Protein AF-O23298-F1 (afdb_monomer)

InterPro domains:
  IPR008637 HR-like lesion-inducer [PF05514] (1-138)

Foldseek 3Di:
DVVVVLVVLLVLLCVLLVVLVVQVVQCPPQSGPQLVLLVVLVVVVQVVCCVVPVDRDDDDRSSVVSVLLSCLSNVLSVCVSVLHLVSLVSLLVSLVVCLCSNLVLVVDDPPDPSNVVSVVVSVVSVVSNVVSVVSNVVVVVVVVVVVVVVPPPDPPDD

Radius of gyration: 20.19 Å; Cα contacts (8 Å, |Δi|>4): 132; chains: 1; bounding box: 48×48×63 Å

Nearest PDB structures (foldseek):
  6jx6-assembly1_C  TM=2.435E-01  e=1.232E+00  Homo sapiens
  3lmf-assembly1_A  TM=3.854E-01  e=8.233E+00  Nitrosospira multiformis ATCC 25196
  4tx5-assembly1_B  TM=1.595E-01  e=1.748E+00  Homo sapiens
  8e2i-assembly1_F  TM=1.810E-01  e=6.099E+00  Homo sapiens

Mean predicted aligned error: 13.47 Å

pLDDT: mean 89.48, std 10.79, range [50.53, 98.19]

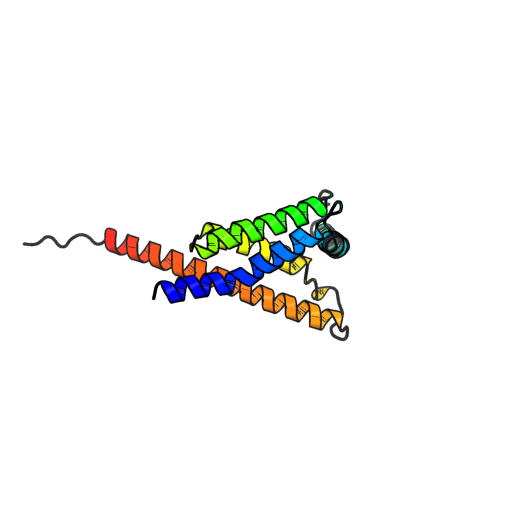Sequence (158 aa):
MELASFLGRALFVSVFLLSAWQEFNDFGEDGGRSAKSLKPKFNAFVNHVTTHTGQQLPPVDMKILVAAAIALKGIGGLLFVFGSSLGAYLLLLHQAVATPILYDFYNYDVDRKEFGQLFSKFTQSLALLGGLLFFIGMKNSRKHGRQLRKKAPKAKAN

Secondary structure (DSSP, 8-state):
-HHHHHHHHHHHHHHHHHHHHHHHHH-TTTTHHHHHHHHHHHHHHHHHHHHHH-PPPPP--HHHHHHHHHHHHHHHHHHHHTT-HHHHHHHHHHHHHHHHHHT-GGGS-TTSHHHHHHHHHHHHHHHHHHHHHHHHHHHHHHHHHHHHHHHS--PPP-

GO terms:
  GO:0005783 endoplasmic reticulum (C, HDA)
  GO:0005794 Golgi apparatus (C, HDA)

Solvent-accessible surface area (backbone atoms only — not comparable to full-atom values): 8418 Å² total; per-residue (Å²): 112,67,66,59,54,39,51,52,35,43,61,64,32,41,63,40,37,54,49,22,51,54,51,58,75,46,16,76,93,69,25,28,67,62,16,65,61,41,47,64,36,49,50,52,48,48,52,52,49,23,72,76,67,71,50,82,76,79,92,70,60,45,39,59,52,46,51,49,50,32,49,36,26,40,54,12,26,58,36,28,40,79,65,36,64,64,12,36,51,38,41,42,52,50,46,66,60,45,41,63,43,76,30,48,25,89,82,45,57,82,88,39,71,62,17,58,56,24,44,52,54,34,53,54,48,48,52,52,47,50,52,40,50,51,54,50,52,60,50,51,52,53,52,51,54,53,51,52,66,70,65,54,75,78,77,80,77,132

Structure (mmCIF, N/CA/C/O backbone):
data_AF-O23298-F1
#
_entry.id   AF-O23298-F1
#
loop_
_atom_site.group_PDB
_atom_site.id
_atom_site.type_symbol
_atom_site.label_atom_id
_atom_site.label_alt_id
_atom_site.label_comp_id
_atom_site.label_asym_id
_atom_site.label_entity_id
_atom_site.label_seq_id
_atom_site.pdbx_PDB_ins_code
_atom_site.Cartn_x
_atom_site.Cartn_y
_atom_site.Cartn_z
_atom_site.occupancy
_atom_site.B_iso_or_equiv
_atom_site.auth_seq_id
_atom_site.auth_comp_id
_atom_site.auth_asym_id
_atom_site.auth_atom_id
_atom_site.pdbx_PDB_model_num
ATOM 1 N N . MET A 1 1 ? -22.333 3.728 20.764 1.00 74.00 1 MET A N 1
ATOM 2 C CA . MET A 1 1 ? -21.148 2.869 20.513 1.00 74.00 1 MET A CA 1
ATOM 3 C C . MET A 1 1 ? -21.049 2.436 19.049 1.00 74.00 1 MET A C 1
ATOM 5 O O . MET A 1 1 ? -20.006 2.651 18.443 1.00 74.00 1 MET A O 1
ATOM 9 N N . GLU A 1 2 ? -22.103 1.869 18.449 1.00 83.69 2 GLU A N 1
ATOM 10 C CA . GLU A 1 2 ? -22.038 1.362 17.064 1.00 83.69 2 GLU A CA 1
ATOM 11 C C . GLU A 1 2 ? -21.855 2.458 16.010 1.00 83.69 2 GLU A C 1
ATOM 13 O O . GLU A 1 2 ? -20.961 2.335 15.172 1.00 83.69 2 GLU A O 1
ATOM 18 N N . LEU A 1 3 ? -22.616 3.557 16.109 1.00 91.31 3 LEU A N 1
ATOM 19 C CA . LEU A 1 3 ? -22.485 4.705 15.205 1.00 91.31 3 LEU A CA 1
ATOM 20 C C . LEU A 1 3 ? -21.066 5.288 15.229 1.00 91.31 3 LEU A C 1
ATOM 22 O O . LEU A 1 3 ? -20.461 5.462 14.179 1.00 91.31 3 LEU A O 1
ATOM 26 N N . ALA A 1 4 ? -20.501 5.510 16.420 1.00 92.81 4 ALA A N 1
ATOM 27 C CA . ALA A 1 4 ? -19.132 6.008 16.572 1.00 92.81 4 ALA A CA 1
ATOM 28 C C . ALA A 1 4 ? -18.099 5.060 15.939 1.00 92.81 4 ALA A C 1
ATOM 30 O O . ALA A 1 4 ? -17.182 5.503 15.254 1.00 92.81 4 ALA A O 1
ATOM 31 N N . SER A 1 5 ? -18.268 3.743 16.104 1.00 90.75 5 SER A N 1
ATOM 32 C CA . SER A 1 5 ? -17.390 2.759 15.467 1.00 90.75 5 SER A CA 1
ATOM 33 C C . SER A 1 5 ? -17.531 2.754 13.944 1.00 90.75 5 SER A C 1
ATOM 35 O O . SER A 1 5 ? -16.537 2.590 13.239 1.00 90.75 5 SER A O 1
ATOM 37 N N . PHE A 1 6 ? -18.753 2.871 13.420 1.00 93.81 6 PHE A N 1
ATOM 38 C CA . PHE A 1 6 ? -18.994 2.972 11.981 1.00 93.81 6 PHE A CA 1
ATOM 39 C C . PHE A 1 6 ? -18.370 4.245 11.408 1.00 93.81 6 PHE A C 1
ATOM 41 O O . PHE A 1 6 ? -17.572 4.159 10.480 1.00 93.81 6 PHE A O 1
ATOM 48 N N . LEU A 1 7 ? -18.643 5.396 12.024 1.00 96.19 7 LEU A N 1
ATOM 49 C CA . LEU A 1 7 ? -18.104 6.685 11.606 1.00 96.19 7 LEU A CA 1
ATOM 50 C C . LEU A 1 7 ? -16.573 6.704 11.663 1.00 96.19 7 LEU A C 1
ATOM 52 O O . LEU A 1 7 ? -15.940 7.134 10.708 1.00 96.19 7 LEU A O 1
ATOM 56 N N . GLY A 1 8 ? -15.966 6.160 12.722 1.00 95.94 8 GLY A N 1
ATOM 57 C CA . GLY A 1 8 ? -14.510 6.047 12.825 1.00 95.94 8 GLY A CA 1
ATOM 58 C C . GLY A 1 8 ? -13.896 5.221 11.691 1.00 95.94 8 GLY A C 1
ATOM 59 O O . GLY A 1 8 ? -12.883 5.617 11.122 1.00 95.94 8 GLY A O 1
ATOM 60 N N . ARG A 1 9 ? -14.534 4.108 11.300 1.00 95.69 9 ARG A N 1
ATOM 61 C CA . ARG A 1 9 ? -14.096 3.303 10.146 1.00 95.69 9 ARG A CA 1
ATOM 62 C C . ARG A 1 9 ? -14.288 4.038 8.822 1.00 95.69 9 ARG A C 1
ATOM 64 O O . ARG A 1 9 ? -13.393 3.990 7.986 1.00 95.69 9 ARG A O 1
ATOM 71 N N . ALA A 1 10 ? -15.426 4.707 8.642 1.00 97.06 10 ALA A N 1
ATOM 72 C CA . ALA A 1 10 ? -15.733 5.474 7.439 1.00 97.06 10 ALA A CA 1
ATOM 73 C C . ALA A 1 10 ? -14.741 6.632 7.240 1.00 97.06 10 ALA A C 1
ATOM 75 O O . ALA A 1 10 ? -14.174 6.777 6.161 1.00 97.06 10 ALA A O 1
ATOM 76 N N . LEU A 1 11 ? -14.462 7.396 8.300 1.00 97.25 11 LEU A N 1
ATOM 77 C CA . LEU A 1 11 ? -13.475 8.474 8.280 1.00 97.25 11 LEU A CA 1
ATOM 78 C C . LEU A 1 11 ? -12.063 7.936 8.046 1.00 97.25 11 LEU A C 1
ATOM 80 O O . LEU A 1 11 ? -11.365 8.448 7.179 1.00 97.25 11 LEU A O 1
ATOM 84 N N . PHE A 1 12 ? -11.653 6.871 8.739 1.00 97.19 12 PHE A N 1
ATOM 85 C CA . PHE A 1 12 ? -10.335 6.269 8.528 1.00 97.19 12 PHE A CA 1
ATOM 86 C C . PHE A 1 12 ? -10.124 5.836 7.074 1.00 97.19 12 PHE A C 1
ATOM 88 O O . PHE A 1 12 ? -9.093 6.122 6.467 1.00 97.19 12 PHE A O 1
ATOM 95 N N . VAL A 1 13 ? -11.117 5.164 6.493 1.00 97.25 13 VAL A N 1
ATOM 96 C CA . VAL A 1 13 ? -10.972 4.589 5.159 1.00 97.25 13 VAL A CA 1
ATOM 97 C C . VAL A 1 13 ? -11.217 5.576 4.025 1.00 97.25 13 VAL A C 1
ATOM 99 O O . VAL A 1 13 ? -10.835 5.305 2.887 1.00 97.25 13 VAL A O 1
ATOM 102 N N . SER A 1 14 ? -11.804 6.735 4.329 1.00 97.12 14 SER A N 1
ATOM 103 C CA . SER A 1 14 ? -12.014 7.809 3.357 1.00 97.12 14 SER A CA 1
ATOM 104 C C . SER A 1 14 ? -10.717 8.196 2.643 1.00 97.12 14 SER A C 1
ATOM 106 O O . SER A 1 14 ? -10.743 8.416 1.440 1.00 97.12 14 SER A O 1
ATOM 108 N N . VAL A 1 15 ? -9.570 8.162 3.333 1.00 96.19 15 VAL A N 1
ATOM 109 C CA . VAL A 1 15 ? -8.251 8.435 2.740 1.00 96.19 15 VAL A CA 1
ATOM 110 C C . VAL A 1 15 ? -7.952 7.476 1.583 1.00 96.19 15 VAL A C 1
ATOM 112 O O . VAL A 1 15 ? -7.487 7.902 0.528 1.00 96.19 15 VAL A O 1
ATOM 115 N N . PHE A 1 16 ? -8.267 6.188 1.741 1.00 97.44 16 PHE A N 1
ATOM 116 C CA . PHE A 1 16 ? -8.053 5.186 0.696 1.00 97.44 16 PHE A CA 1
ATOM 117 C C . PHE A 1 16 ? -9.071 5.317 -0.436 1.00 97.44 16 PHE A C 1
ATOM 119 O O . PHE A 1 16 ? -8.689 5.247 -1.600 1.00 97.44 16 PHE A O 1
ATOM 126 N N . LEU A 1 17 ? -10.350 5.529 -0.107 1.00 97.25 17 LEU A N 1
ATOM 127 C CA . LEU A 1 17 ? -11.420 5.639 -1.102 1.00 97.25 17 LEU A CA 1
ATOM 128 C C . LEU A 1 17 ? -11.291 6.905 -1.953 1.00 97.25 17 LEU A C 1
ATOM 130 O O . LEU A 1 17 ? -11.409 6.830 -3.170 1.00 97.25 17 LEU A O 1
ATOM 134 N N . LEU A 1 18 ? -10.999 8.050 -1.334 1.00 97.44 18 LEU A N 1
ATOM 135 C CA . LEU A 1 18 ? -10.770 9.307 -2.046 1.00 97.44 18 LEU A CA 1
ATOM 136 C C . LEU A 1 18 ? -9.502 9.233 -2.900 1.00 97.44 18 LEU A C 1
ATOM 138 O O . LEU A 1 18 ? -9.513 9.689 -4.040 1.00 97.44 18 LEU A O 1
ATOM 142 N N . SER A 1 19 ? -8.437 8.603 -2.391 1.00 95.44 19 SER A N 1
ATOM 143 C CA . SER A 1 19 ? -7.230 8.349 -3.183 1.00 95.44 19 SER A CA 1
ATOM 144 C C . SER A 1 19 ? -7.526 7.459 -4.392 1.00 95.44 19 SER A C 1
ATOM 146 O O . SER A 1 19 ? -7.113 7.799 -5.496 1.00 95.44 19 SER A O 1
ATOM 148 N N . ALA A 1 20 ? -8.271 6.364 -4.213 1.00 96.56 20 ALA A N 1
ATOM 149 C CA . ALA A 1 20 ? -8.660 5.480 -5.309 1.00 96.56 20 ALA A CA 1
ATOM 150 C C . ALA A 1 20 ? -9.539 6.199 -6.338 1.00 96.56 20 ALA A C 1
ATOM 152 O O . ALA A 1 20 ? -9.330 6.042 -7.534 1.00 96.56 20 ALA A O 1
ATOM 153 N N . TRP A 1 21 ? -10.488 7.018 -5.879 1.00 96.25 21 TRP A N 1
ATOM 154 C CA . TRP A 1 21 ? -11.347 7.824 -6.744 1.00 96.25 21 TRP A CA 1
ATOM 155 C C . TRP A 1 21 ? -10.542 8.822 -7.580 1.00 96.25 21 TRP A C 1
ATOM 157 O O . TRP A 1 21 ? -10.738 8.926 -8.788 1.00 96.25 21 TRP A O 1
ATOM 167 N N . GLN A 1 22 ? -9.599 9.530 -6.957 1.00 95.69 22 GLN A N 1
ATOM 168 C CA . GLN A 1 22 ? -8.726 10.466 -7.658 1.00 95.69 22 GLN A CA 1
ATOM 169 C C . GLN A 1 22 ? -7.847 9.755 -8.696 1.00 95.69 22 GLN A C 1
ATOM 171 O O . GLN A 1 22 ? -7.741 10.223 -9.826 1.00 95.69 22 GLN A O 1
ATOM 176 N N . GLU A 1 23 ? -7.237 8.627 -8.329 1.00 94.94 23 GLU A N 1
ATOM 177 C CA . GLU A 1 23 ? -6.404 7.830 -9.237 1.00 94.94 23 GLU A CA 1
ATOM 178 C C . GLU A 1 23 ? -7.218 7.224 -10.385 1.00 94.94 23 GLU A C 1
ATOM 180 O O . GLU A 1 23 ? -6.736 7.183 -11.512 1.00 94.94 23 GLU A O 1
ATOM 185 N N . PHE A 1 24 ? -8.456 6.798 -10.122 1.00 94.56 24 PHE A N 1
ATOM 186 C CA . PHE A 1 24 ? -9.372 6.285 -11.138 1.00 94.56 24 PHE A CA 1
ATOM 187 C C . PHE A 1 24 ? -9.732 7.352 -12.174 1.00 94.56 24 PHE A C 1
ATOM 189 O O . PHE A 1 24 ? -9.661 7.091 -13.372 1.00 94.56 24 PHE A O 1
ATOM 196 N N . ASN A 1 25 ? -10.048 8.569 -11.728 1.00 94.88 25 ASN A N 1
ATOM 197 C CA . ASN A 1 25 ? -10.383 9.671 -12.632 1.00 94.88 25 ASN A CA 1
ATOM 198 C C . ASN A 1 25 ? -9.198 10.108 -13.504 1.00 94.88 25 ASN A C 1
ATOM 200 O O . ASN A 1 25 ? -9.394 10.557 -14.629 1.00 94.88 25 ASN A O 1
ATOM 204 N N . ASP A 1 26 ? -7.973 9.978 -12.995 1.00 93.81 26 ASP A N 1
ATOM 205 C CA . ASP A 1 26 ? -6.747 10.317 -13.723 1.00 93.81 26 ASP A CA 1
ATOM 206 C C . ASP A 1 26 ? -6.216 9.151 -14.582 1.00 93.81 26 ASP A C 1
ATOM 208 O O . ASP A 1 26 ? -5.282 9.337 -15.357 1.00 93.81 26 ASP A O 1
ATOM 212 N N . PHE A 1 27 ? -6.795 7.950 -14.469 1.00 90.88 27 PHE A N 1
ATOM 213 C CA . PHE A 1 27 ? -6.230 6.720 -15.029 1.00 90.88 27 PHE A CA 1
ATOM 214 C C . PHE A 1 27 ? -6.078 6.751 -16.559 1.00 90.88 27 PHE A C 1
ATOM 216 O O . PHE A 1 27 ? -5.039 6.346 -17.078 1.00 90.88 27 PHE A O 1
ATOM 223 N N . GLY A 1 28 ? -7.076 7.251 -17.293 1.00 87.19 28 GLY A N 1
ATOM 224 C CA . GLY A 1 28 ? -7.025 7.368 -18.757 1.00 87.19 28 GLY A CA 1
ATOM 225 C C . GLY A 1 28 ? -6.593 6.081 -19.486 1.00 87.19 28 GLY A C 1
ATOM 226 O O . GLY A 1 28 ? -6.817 4.966 -19.010 1.00 87.19 28 GLY A O 1
ATOM 227 N N . GLU A 1 29 ? -5.958 6.225 -20.653 1.00 86.19 29 GLU A N 1
ATOM 228 C CA . GLU A 1 29 ? -5.490 5.080 -21.454 1.00 86.19 29 GLU A CA 1
ATOM 229 C C . GLU A 1 29 ? -4.145 4.506 -20.974 1.00 86.19 29 GLU A C 1
ATOM 231 O O . GLU A 1 29 ? -3.938 3.295 -21.068 1.00 86.19 29 GLU A O 1
ATOM 236 N N . ASP A 1 30 ? -3.278 5.330 -20.376 1.00 87.56 30 ASP A N 1
ATOM 237 C CA . ASP A 1 30 ? -1.899 4.962 -20.001 1.00 87.56 30 ASP A CA 1
ATOM 238 C C . ASP A 1 30 ? -1.699 4.688 -18.493 1.00 87.56 30 ASP A C 1
ATOM 240 O O . ASP A 1 30 ? -0.569 4.560 -18.021 1.00 87.56 30 ASP A O 1
ATOM 244 N N . GLY A 1 31 ? -2.770 4.650 -17.695 1.00 87.25 31 GLY A N 1
ATOM 245 C CA . GLY A 1 31 ? -2.693 4.557 -16.227 1.00 87.25 31 GLY A CA 1
ATOM 246 C C . GLY A 1 31 ? -2.390 5.889 -15.517 1.00 87.25 31 GLY A C 1
ATOM 247 O O . GLY A 1 31 ? -2.099 5.913 -14.316 1.00 87.25 31 GLY A O 1
ATOM 248 N N . GLY A 1 32 ? -2.453 7.002 -16.249 1.00 91.25 32 GLY A N 1
ATOM 249 C CA . GLY A 1 32 ? -2.468 8.348 -15.690 1.00 91.25 32 GLY A CA 1
ATOM 250 C C . GLY A 1 32 ? -1.130 8.851 -15.161 1.00 91.25 32 GLY A C 1
ATOM 251 O O . GLY A 1 32 ? -0.048 8.316 -15.428 1.00 91.25 32 GLY A O 1
ATOM 252 N N . ARG A 1 33 ? -1.195 9.912 -14.359 1.00 91.31 33 ARG A N 1
ATOM 253 C CA . ARG A 1 33 ? -0.053 10.475 -13.627 1.00 91.31 33 ARG A CA 1
ATOM 254 C C . ARG A 1 33 ? 0.522 9.473 -12.633 1.00 91.31 33 ARG A C 1
ATOM 256 O O . ARG A 1 33 ? 1.731 9.474 -12.393 1.00 91.31 33 ARG A O 1
ATOM 263 N N . SER A 1 34 ? -0.316 8.602 -12.080 1.00 91.00 34 SER A N 1
ATOM 264 C CA . SER A 1 34 ? 0.118 7.550 -11.162 1.00 91.00 34 SER A CA 1
ATOM 265 C C . SER A 1 34 ? 1.055 6.563 -11.850 1.00 91.00 34 SER A C 1
ATOM 267 O O . SER A 1 34 ? 2.142 6.330 -11.333 1.00 91.00 34 SER A O 1
ATOM 269 N N . ALA A 1 35 ? 0.730 6.072 -13.051 1.00 92.69 35 ALA A N 1
ATOM 270 C CA . ALA A 1 35 ? 1.623 5.169 -13.783 1.00 92.69 35 ALA A CA 1
ATOM 271 C C . ALA A 1 35 ? 2.944 5.857 -14.165 1.00 92.69 35 ALA A C 1
ATOM 273 O O . ALA A 1 35 ? 4.023 5.286 -13.984 1.00 92.69 35 ALA A O 1
ATOM 274 N N . LYS A 1 36 ? 2.876 7.116 -14.621 1.00 91.06 36 LYS A N 1
ATOM 275 C CA . LYS A 1 36 ? 4.061 7.908 -14.993 1.00 91.06 36 LYS A CA 1
ATOM 276 C C . LYS A 1 36 ? 4.989 8.177 -13.805 1.00 91.06 36 LYS A C 1
ATOM 278 O O . LYS A 1 36 ? 6.203 8.093 -13.959 1.00 91.06 36 LYS A O 1
ATOM 283 N N . SER A 1 37 ? 4.434 8.474 -12.629 1.00 88.56 37 SER A N 1
ATOM 284 C CA . SER A 1 37 ? 5.222 8.731 -11.414 1.00 88.56 37 SER A CA 1
ATOM 285 C C . SER A 1 37 ? 5.711 7.451 -10.728 1.00 88.56 37 SER A C 1
ATOM 287 O O . SER A 1 37 ? 6.794 7.451 -10.141 1.00 88.56 37 SER A O 1
ATOM 289 N N . LEU A 1 38 ? 4.963 6.349 -10.846 1.00 91.88 38 LEU A N 1
ATOM 290 C CA . LEU A 1 38 ? 5.331 5.044 -10.303 1.00 91.88 38 LEU A CA 1
ATOM 291 C C . LEU A 1 38 ? 6.479 4.399 -11.083 1.00 91.88 38 LEU A C 1
ATOM 293 O O . LEU A 1 38 ? 7.364 3.820 -10.463 1.00 91.88 38 LEU A O 1
ATOM 297 N N . LYS A 1 39 ? 6.503 4.520 -12.416 1.00 90.69 39 LYS A N 1
ATOM 298 C CA . LYS A 1 39 ? 7.499 3.865 -13.282 1.00 90.69 39 LYS A CA 1
ATOM 299 C C . LYS A 1 39 ? 8.959 4.038 -12.826 1.00 90.69 39 LYS A C 1
ATOM 301 O O . LYS A 1 39 ? 9.626 3.020 -12.639 1.00 90.69 39 LYS A O 1
ATOM 306 N N . PRO A 1 40 ? 9.490 5.262 -12.620 1.00 91.12 40 PRO A N 1
ATOM 307 C CA . PRO A 1 40 ? 10.878 5.424 -12.182 1.00 91.12 40 PRO A CA 1
ATOM 308 C C . PRO A 1 40 ? 11.128 4.841 -10.784 1.00 91.12 40 PRO A C 1
ATOM 310 O O . PRO A 1 40 ? 12.165 4.223 -10.565 1.00 91.12 40 PRO A O 1
ATOM 313 N N . LYS A 1 41 ? 10.166 4.972 -9.863 1.00 91.31 41 LYS A N 1
ATOM 314 C CA . LYS A 1 41 ? 10.273 4.451 -8.491 1.00 91.31 41 LYS A CA 1
ATOM 315 C C . LYS A 1 41 ? 10.252 2.925 -8.446 1.00 91.31 41 LYS A C 1
ATOM 317 O O . LYS A 1 41 ? 11.044 2.307 -7.742 1.00 91.31 41 LYS A O 1
ATOM 322 N N . PHE A 1 42 ? 9.385 2.313 -9.248 1.00 90.19 42 PHE A N 1
ATOM 323 C CA . PHE A 1 42 ? 9.325 0.866 -9.399 1.00 90.19 42 PHE A CA 1
ATOM 324 C C . PHE A 1 42 ? 10.619 0.324 -10.008 1.00 90.19 42 PHE A C 1
ATOM 326 O O . PHE A 1 42 ? 11.169 -0.637 -9.487 1.00 90.19 42 PHE A O 1
ATOM 333 N N . ASN A 1 43 ? 11.156 0.968 -11.048 1.00 88.94 43 ASN A N 1
ATOM 334 C CA . ASN A 1 43 ? 12.439 0.570 -11.630 1.00 88.94 43 ASN A CA 1
ATOM 335 C C . ASN A 1 43 ? 13.592 0.695 -10.626 1.00 88.94 43 ASN A C 1
ATOM 337 O O . ASN A 1 43 ? 14.425 -0.202 -10.547 1.00 88.94 43 ASN A O 1
ATOM 341 N N . ALA A 1 44 ? 13.628 1.767 -9.829 1.00 87.56 44 ALA A N 1
ATOM 342 C CA . ALA A 1 44 ? 14.615 1.920 -8.763 1.00 87.56 44 ALA A CA 1
ATOM 343 C C . ALA A 1 44 ? 14.499 0.794 -7.722 1.00 87.56 44 ALA A C 1
ATOM 345 O O . ALA A 1 44 ? 15.504 0.190 -7.350 1.00 87.56 44 ALA A O 1
ATOM 346 N N . PHE A 1 45 ? 13.273 0.454 -7.312 1.00 87.94 45 PHE A N 1
ATOM 347 C CA . PHE A 1 45 ? 13.012 -0.665 -6.409 1.00 87.94 45 PHE A CA 1
ATOM 348 C C . PHE A 1 45 ? 13.446 -2.011 -7.005 1.00 87.94 45 PHE A C 1
ATOM 350 O O . PHE A 1 45 ? 14.164 -2.761 -6.348 1.00 87.94 45 PHE A O 1
ATOM 357 N N . VAL A 1 46 ? 13.066 -2.309 -8.252 1.00 88.31 46 VAL A N 1
ATOM 358 C CA . VAL A 1 46 ? 13.470 -3.539 -8.950 1.00 88.31 46 VAL A CA 1
ATOM 359 C C . VAL A 1 46 ? 14.988 -3.627 -9.040 1.00 88.31 46 VAL A C 1
ATOM 361 O O . VAL A 1 46 ? 15.543 -4.658 -8.684 1.00 88.31 46 VAL A O 1
ATOM 364 N N . ASN A 1 47 ? 15.670 -2.547 -9.423 1.00 87.06 47 ASN A N 1
ATOM 365 C CA . ASN A 1 47 ? 17.130 -2.517 -9.488 1.00 87.06 47 ASN A CA 1
ATOM 366 C C . ASN A 1 47 ? 17.765 -2.781 -8.119 1.00 87.06 47 ASN A C 1
ATOM 368 O O . ASN A 1 47 ? 18.727 -3.542 -8.033 1.00 87.06 47 ASN A O 1
ATOM 372 N N . HIS A 1 48 ? 17.218 -2.207 -7.045 1.00 85.88 48 HIS A N 1
ATOM 373 C CA . HIS A 1 48 ? 17.682 -2.473 -5.686 1.00 85.88 48 HIS A CA 1
ATOM 374 C C . HIS A 1 48 ? 17.510 -3.957 -5.318 1.00 85.88 48 HIS A C 1
ATOM 376 O O . HIS A 1 48 ? 18.460 -4.603 -4.876 1.00 85.88 48 HIS A O 1
ATOM 382 N N . VAL A 1 49 ? 16.336 -4.538 -5.591 1.00 86.12 49 VAL A N 1
ATOM 383 C CA . VAL A 1 49 ? 16.069 -5.965 -5.354 1.00 86.12 49 VAL A CA 1
ATOM 384 C C . VAL A 1 49 ? 16.992 -6.849 -6.190 1.00 86.12 49 VAL A C 1
ATOM 386 O O . VAL A 1 49 ? 17.602 -7.766 -5.647 1.00 86.12 49 VAL A O 1
ATOM 389 N N . THR A 1 50 ? 17.150 -6.578 -7.483 1.00 87.38 50 THR A N 1
ATOM 390 C CA . THR A 1 50 ? 18.014 -7.352 -8.383 1.00 87.38 50 THR A CA 1
ATOM 391 C C . THR A 1 50 ? 19.481 -7.254 -7.983 1.00 87.38 50 THR A C 1
ATOM 393 O O . THR A 1 50 ? 20.179 -8.261 -8.024 1.00 87.38 50 THR A O 1
ATOM 396 N N . THR A 1 51 ? 19.947 -6.094 -7.519 1.00 87.62 51 THR A N 1
ATOM 397 C CA . THR A 1 51 ? 21.333 -5.926 -7.051 1.00 87.62 51 THR A CA 1
ATOM 398 C C . THR A 1 51 ? 21.602 -6.728 -5.775 1.00 87.62 51 THR A C 1
ATOM 400 O O . THR A 1 51 ? 22.666 -7.324 -5.640 1.00 87.62 51 THR A O 1
ATOM 403 N N . HIS A 1 52 ? 20.635 -6.794 -4.853 1.00 85.69 52 HIS A N 1
ATOM 404 C CA . HIS A 1 52 ? 20.789 -7.526 -3.590 1.00 85.69 52 HIS A CA 1
ATOM 405 C C . HIS A 1 52 ? 20.489 -9.028 -3.682 1.00 85.69 52 HIS A C 1
ATOM 407 O O . HIS A 1 52 ? 21.056 -9.807 -2.920 1.00 85.69 52 HIS A O 1
ATOM 413 N N . THR A 1 53 ? 19.597 -9.447 -4.580 1.00 86.94 53 THR A N 1
ATOM 414 C CA . THR A 1 53 ? 19.157 -10.852 -4.697 1.00 86.94 53 THR A CA 1
ATOM 415 C C . THR A 1 53 ? 19.737 -11.578 -5.910 1.00 86.94 53 THR A C 1
ATOM 417 O O . THR A 1 53 ? 19.643 -12.800 -5.987 1.00 86.94 53 THR A O 1
ATOM 420 N N . GLY A 1 54 ? 20.287 -10.849 -6.885 1.00 82.81 54 GLY A N 1
ATOM 421 C CA . GLY A 1 54 ? 20.696 -11.380 -8.188 1.00 82.81 54 GLY A CA 1
ATOM 422 C C . GLY A 1 54 ? 19.532 -11.762 -9.113 1.00 82.81 54 GLY A C 1
ATOM 423 O O . GLY A 1 54 ? 19.768 -12.128 -10.263 1.00 82.81 54 GLY A O 1
ATOM 424 N N . GLN A 1 55 ? 18.277 -11.684 -8.652 1.00 82.25 55 GLN A N 1
A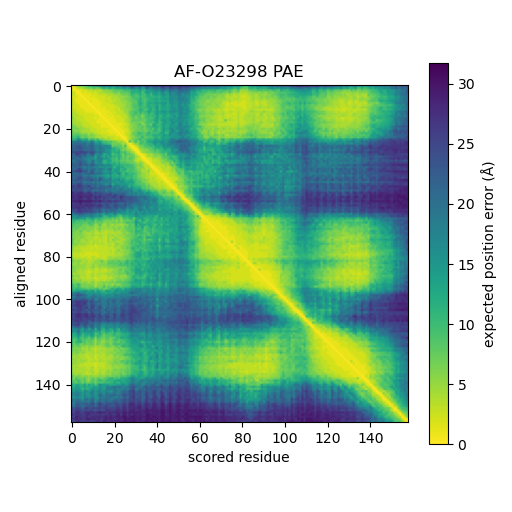TOM 425 C CA . GLN A 1 55 ? 17.106 -12.068 -9.439 1.00 82.25 55 GLN A CA 1
ATOM 426 C C . GLN A 1 55 ? 16.537 -10.871 -10.202 1.00 82.25 55 GLN A C 1
ATOM 428 O O . GLN A 1 55 ? 16.179 -9.845 -9.619 1.00 82.25 55 GLN A O 1
ATOM 433 N N . GLN A 1 56 ? 16.423 -11.010 -11.522 1.00 80.38 56 GLN A N 1
ATOM 434 C CA . GLN A 1 56 ? 15.706 -10.047 -12.353 1.00 80.38 56 GLN A CA 1
ATOM 435 C C . GLN A 1 56 ? 14.202 -10.268 -12.185 1.00 80.38 56 GLN A C 1
ATOM 437 O O . GLN A 1 56 ? 13.697 -11.363 -12.434 1.00 80.38 56 GLN A O 1
ATOM 442 N N . LEU A 1 57 ? 13.486 -9.233 -11.747 1.00 77.75 57 LEU A N 1
ATOM 443 C CA . LEU A 1 57 ? 12.030 -9.287 -11.680 1.00 77.75 57 LEU A CA 1
ATOM 444 C C . LEU A 1 57 ? 11.438 -9.158 -13.092 1.00 77.75 57 LEU A C 1
ATOM 446 O O . LEU A 1 57 ? 11.966 -8.396 -13.907 1.00 77.75 57 LEU A O 1
ATOM 450 N N . PRO A 1 58 ? 10.345 -9.880 -13.395 1.00 80.69 58 PRO A N 1
ATOM 451 C CA . PRO A 1 58 ? 9.696 -9.781 -14.693 1.00 80.69 58 PRO A CA 1
ATOM 452 C C . PRO A 1 58 ? 9.195 -8.349 -14.940 1.00 80.69 58 PRO A C 1
ATOM 454 O O . PRO A 1 58 ? 8.787 -7.669 -13.992 1.00 80.69 58 PRO A O 1
ATOM 457 N N . PRO A 1 59 ? 9.190 -7.881 -16.201 1.00 82.50 59 PRO A N 1
ATOM 458 C CA . PRO A 1 59 ? 8.636 -6.579 -16.534 1.00 82.50 59 PRO A CA 1
ATOM 459 C C . PRO A 1 59 ? 7.146 -6.560 -16.188 1.00 82.50 59 PRO A C 1
ATOM 461 O O . PRO A 1 59 ? 6.386 -7.434 -16.605 1.00 82.50 59 PRO A O 1
ATOM 464 N N . VAL A 1 60 ? 6.729 -5.554 -15.423 1.00 85.38 60 VAL A N 1
ATOM 465 C CA . VAL A 1 60 ? 5.328 -5.362 -15.042 1.00 85.38 60 VAL A CA 1
ATOM 466 C C . VAL A 1 60 ? 4.803 -4.094 -15.695 1.00 85.38 60 VAL A C 1
ATOM 468 O O . VAL A 1 60 ? 5.466 -3.057 -15.680 1.00 85.38 60 VAL A O 1
ATOM 471 N N . ASP A 1 61 ? 3.596 -4.164 -16.251 1.00 90.12 61 ASP A N 1
ATOM 472 C CA . ASP A 1 61 ? 2.913 -2.987 -16.772 1.00 90.12 61 ASP A CA 1
ATOM 473 C C . ASP A 1 61 ? 2.427 -2.098 -15.615 1.00 90.12 61 ASP A C 1
ATOM 475 O O . ASP A 1 61 ? 1.638 -2.513 -14.757 1.00 90.12 61 ASP A O 1
ATOM 479 N N . MET A 1 62 ? 2.888 -0.846 -15.608 1.00 91.31 62 MET A N 1
ATOM 480 C CA . MET A 1 62 ? 2.501 0.149 -14.610 1.00 91.31 62 MET A CA 1
ATOM 481 C C . MET A 1 62 ? 0.996 0.413 -14.628 1.00 91.31 62 MET A C 1
ATOM 483 O O . MET A 1 62 ? 0.416 0.658 -13.572 1.00 91.31 62 MET A O 1
ATOM 487 N N . LYS A 1 63 ? 0.344 0.313 -15.792 1.00 93.19 63 LYS A N 1
ATOM 488 C CA . LYS A 1 63 ? -1.108 0.461 -15.913 1.00 93.19 63 LYS A CA 1
ATOM 489 C C . LYS A 1 63 ? -1.834 -0.604 -15.095 1.00 93.19 63 LYS A C 1
ATOM 491 O O . LYS A 1 63 ? -2.744 -0.282 -14.334 1.00 93.19 63 LYS A O 1
ATOM 496 N N . ILE A 1 64 ? -1.395 -1.859 -15.197 1.00 93.31 64 ILE A N 1
ATOM 497 C CA . ILE A 1 64 ? -1.971 -2.978 -14.439 1.00 93.31 64 ILE A CA 1
ATOM 498 C C . ILE A 1 64 ? -1.707 -2.801 -12.942 1.00 93.31 64 ILE A C 1
ATOM 500 O O . ILE A 1 64 ? -2.620 -2.999 -12.143 1.00 93.31 64 ILE A O 1
ATOM 504 N N . LEU A 1 65 ? -0.500 -2.377 -12.547 1.00 93.31 65 LEU A N 1
ATOM 505 C CA . LEU A 1 65 ? -0.184 -2.116 -11.136 1.00 93.31 65 LEU A CA 1
ATOM 506 C C . LEU A 1 65 ? -1.058 -1.018 -10.537 1.00 93.31 65 LEU A C 1
ATOM 508 O O . LEU A 1 65 ? -1.586 -1.184 -9.439 1.00 93.31 65 LEU A O 1
ATOM 512 N N . VAL A 1 66 ? -1.235 0.091 -11.255 1.00 94.94 66 VAL A N 1
ATOM 513 C CA . VAL A 1 66 ? -2.088 1.191 -10.800 1.00 94.94 66 VAL A CA 1
ATOM 514 C C . VAL A 1 66 ? -3.549 0.743 -10.748 1.00 94.94 66 VAL A C 1
ATOM 516 O O . VAL A 1 66 ? -4.217 1.004 -9.752 1.00 94.94 66 VAL A O 1
ATOM 519 N N . ALA A 1 67 ? -4.039 0.001 -11.746 1.00 95.94 67 ALA A N 1
ATOM 520 C CA . ALA A 1 67 ? -5.397 -0.545 -11.725 1.00 95.94 67 ALA A CA 1
ATOM 521 C C . ALA A 1 67 ? -5.614 -1.484 -10.530 1.00 95.94 67 ALA A C 1
ATOM 523 O O . ALA A 1 67 ? -6.618 -1.374 -9.824 1.00 95.94 67 ALA A O 1
ATOM 524 N N . ALA A 1 68 ? -4.653 -2.372 -10.266 1.00 95.69 68 ALA A N 1
ATOM 525 C CA . ALA A 1 68 ? -4.682 -3.269 -9.121 1.00 95.69 68 ALA A CA 1
ATOM 526 C C . ALA A 1 68 ? -4.670 -2.490 -7.799 1.00 95.69 68 ALA A C 1
ATOM 528 O O . ALA A 1 68 ? -5.458 -2.801 -6.909 1.00 95.69 68 ALA A O 1
ATOM 529 N N . ALA A 1 69 ? -3.845 -1.446 -7.680 1.00 96.56 69 ALA A N 1
ATOM 530 C CA . ALA A 1 69 ? -3.805 -0.575 -6.507 1.00 96.56 69 ALA A CA 1
ATOM 531 C C . ALA A 1 69 ? -5.144 0.146 -6.274 1.00 96.56 69 ALA A C 1
ATOM 533 O O . ALA A 1 69 ? -5.657 0.139 -5.153 1.00 96.56 69 ALA A O 1
ATOM 534 N N . ILE A 1 70 ? -5.749 0.712 -7.324 1.00 97.00 70 ILE A N 1
ATOM 535 C CA . ILE A 1 70 ? -7.071 1.356 -7.264 1.00 97.00 70 ILE A CA 1
ATOM 536 C C . ILE A 1 70 ? -8.127 0.349 -6.802 1.00 97.00 70 ILE A C 1
ATOM 538 O O . ILE A 1 70 ? -8.874 0.621 -5.860 1.00 97.00 70 ILE A O 1
ATOM 542 N N . ALA A 1 71 ? -8.168 -0.834 -7.422 1.00 97.19 71 ALA A N 1
ATOM 543 C CA . ALA A 1 71 ? -9.114 -1.886 -7.067 1.00 97.19 71 ALA A CA 1
ATOM 544 C C . ALA A 1 71 ? -8.928 -2.346 -5.614 1.00 97.19 71 ALA A C 1
ATOM 546 O O . ALA A 1 71 ? -9.906 -2.494 -4.879 1.00 97.19 71 ALA A O 1
ATOM 547 N N . LEU A 1 72 ? -7.682 -2.517 -5.168 1.00 97.38 72 LEU A N 1
ATOM 548 C CA . LEU A 1 72 ? -7.354 -2.974 -3.821 1.00 97.38 72 LEU A CA 1
ATOM 549 C C . LEU A 1 72 ? -7.753 -1.941 -2.758 1.00 97.38 72 LEU A C 1
ATOM 551 O O . LEU A 1 72 ? -8.352 -2.310 -1.745 1.00 97.38 72 LEU A O 1
ATOM 555 N N . LYS A 1 73 ? -7.512 -0.648 -3.013 1.00 97.38 73 LYS A N 1
ATOM 556 C CA . LYS A 1 73 ? -7.995 0.455 -2.167 1.00 97.38 73 LYS A CA 1
ATOM 557 C C . LYS A 1 73 ? -9.520 0.542 -2.152 1.00 97.38 73 LYS A C 1
ATOM 559 O O . LYS A 1 73 ? -10.100 0.693 -1.081 1.00 97.38 73 LYS A O 1
ATOM 564 N N . GLY A 1 74 ? -10.172 0.432 -3.311 1.00 97.75 74 GLY A N 1
ATOM 565 C CA . GLY A 1 74 ? -11.627 0.526 -3.443 1.00 97.75 74 GLY A CA 1
ATOM 566 C C . GLY A 1 74 ? -12.353 -0.620 -2.739 1.00 97.75 74 GLY A C 1
ATOM 567 O O . GLY A 1 74 ? -13.150 -0.396 -1.828 1.00 97.75 74 GLY A O 1
ATOM 568 N N . ILE A 1 75 ? -12.028 -1.862 -3.108 1.00 97.94 75 ILE A N 1
ATOM 569 C CA . ILE A 1 75 ? -12.629 -3.077 -2.538 1.00 97.94 75 ILE A CA 1
ATOM 570 C C . ILE A 1 75 ? -12.244 -3.218 -1.064 1.00 97.94 75 ILE A C 1
ATOM 572 O O . ILE A 1 75 ? -13.110 -3.428 -0.210 1.00 97.94 75 ILE A O 1
ATOM 576 N N . GLY A 1 76 ? -10.954 -3.072 -0.747 1.00 98.19 76 GLY A N 1
ATOM 577 C CA . GLY A 1 76 ? -10.463 -3.115 0.627 1.00 98.19 76 GLY A CA 1
ATOM 578 C C . GLY A 1 76 ? -11.132 -2.053 1.491 1.00 98.19 76 GLY A C 1
ATOM 579 O O . GLY A 1 76 ? -11.577 -2.346 2.604 1.00 98.19 76 GLY A O 1
ATOM 580 N N . GLY A 1 77 ? -11.290 -0.851 0.936 1.00 98.00 77 GLY A N 1
ATOM 581 C CA . GLY A 1 77 ? -11.911 0.278 1.598 1.00 98.00 77 GLY A CA 1
ATOM 582 C C 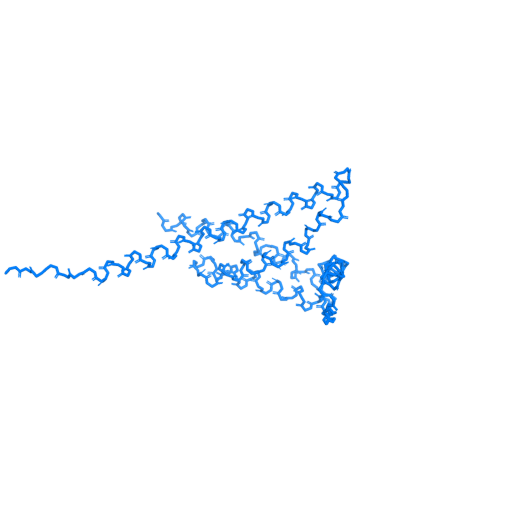. GLY A 1 77 ? -13.384 0.050 1.912 1.00 98.00 77 GLY A C 1
ATOM 583 O O . GLY A 1 77 ? -13.798 0.144 3.069 1.00 98.00 77 GLY A O 1
ATOM 584 N N . LEU A 1 78 ? -14.163 -0.342 0.903 1.00 97.12 78 LEU A N 1
ATOM 585 C CA . LEU A 1 78 ? -15.586 -0.638 1.045 1.00 97.12 78 LEU A CA 1
ATOM 586 C C . LEU A 1 78 ? -15.831 -1.739 2.086 1.00 97.12 78 LEU A C 1
ATOM 588 O O . LEU A 1 78 ? -16.646 -1.582 2.995 1.00 97.12 78 LEU A O 1
ATOM 592 N N . LEU A 1 79 ? -15.074 -2.836 2.011 1.00 97.38 79 LEU A N 1
ATOM 593 C CA . LEU A 1 79 ? -15.178 -3.937 2.969 1.00 97.38 79 LEU A CA 1
ATOM 594 C C . LEU A 1 79 ? -14.790 -3.512 4.394 1.00 97.38 79 LEU A C 1
ATOM 596 O O . LEU A 1 79 ? -15.388 -3.984 5.369 1.00 97.38 79 LEU A O 1
ATOM 600 N N . PHE A 1 80 ? -13.800 -2.630 4.542 1.00 97.62 80 PHE A N 1
ATOM 601 C CA . PHE A 1 80 ? -13.361 -2.135 5.844 1.00 97.62 80 PHE A CA 1
ATOM 602 C C . PHE A 1 80 ? -14.424 -1.267 6.533 1.00 97.62 80 PHE A C 1
ATOM 604 O O . PHE A 1 80 ? -14.598 -1.406 7.747 1.00 97.62 80 PHE A O 1
ATOM 611 N N . VAL A 1 81 ? -15.193 -0.451 5.792 1.00 96.06 81 VAL A N 1
ATOM 612 C CA . VAL A 1 81 ? -16.322 0.332 6.351 1.00 96.06 81 VAL A CA 1
ATOM 613 C C . VAL A 1 81 ? -17.282 -0.580 7.120 1.00 96.06 81 VAL A C 1
ATOM 615 O O . VAL A 1 81 ? -17.587 -0.344 8.292 1.00 96.06 81 VAL A O 1
ATOM 618 N N . PHE A 1 82 ? -17.668 -1.707 6.514 1.00 94.44 82 PHE A N 1
ATOM 619 C CA . PHE A 1 82 ? -18.538 -2.714 7.136 1.00 94.44 82 PHE A CA 1
ATOM 620 C C . PHE A 1 82 ? -17.843 -3.534 8.237 1.00 94.44 82 PHE A C 1
ATOM 622 O O . PHE A 1 82 ? -18.420 -4.442 8.832 1.00 94.44 82 PHE A O 1
ATOM 629 N N . GLY A 1 83 ? -16.601 -3.188 8.576 1.00 93.06 83 GLY A N 1
ATOM 630 C CA . GLY A 1 83 ? -15.815 -3.819 9.622 1.00 93.06 83 GLY A CA 1
ATOM 631 C C . GLY A 1 83 ? -15.260 -5.176 9.219 1.00 93.06 83 GLY A C 1
ATOM 632 O O . GLY A 1 83 ? -14.997 -5.991 10.104 1.00 93.06 83 GLY A O 1
ATOM 633 N N . SER A 1 84 ? -15.090 -5.462 7.925 1.00 94.19 84 SER A N 1
ATOM 634 C CA . SER A 1 84 ? -14.498 -6.714 7.448 1.00 94.19 84 SER A CA 1
ATOM 635 C C . SER A 1 84 ? -13.007 -6.800 7.784 1.00 94.19 84 SER A C 1
ATOM 637 O O . SER A 1 84 ? -12.258 -5.843 7.623 1.00 94.19 84 SER A O 1
ATOM 639 N N . SER A 1 85 ? -12.560 -7.980 8.231 1.00 94.12 85 SER A N 1
ATOM 640 C CA . SER A 1 85 ? -11.123 -8.229 8.436 1.00 94.12 85 SER A CA 1
ATOM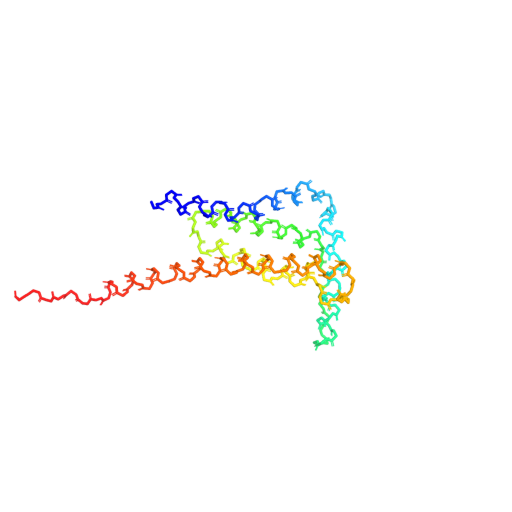 641 C C . SER A 1 85 ? -10.415 -8.347 7.095 1.00 94.12 85 SER A C 1
ATOM 643 O O . SER A 1 85 ? -9.280 -7.916 6.974 1.00 94.12 85 SER A O 1
ATOM 645 N N . LEU A 1 86 ? -11.103 -8.903 6.092 1.00 95.88 86 LEU A N 1
ATOM 646 C CA . LEU A 1 86 ? -10.571 -9.042 4.744 1.00 95.88 86 LEU A CA 1
ATOM 647 C C . LEU A 1 86 ? -10.288 -7.666 4.140 1.00 95.88 86 LEU A C 1
ATOM 649 O O . LEU A 1 86 ? -9.199 -7.458 3.628 1.00 95.88 86 LEU A O 1
ATOM 653 N N . GLY A 1 87 ? -11.204 -6.703 4.307 1.00 97.31 87 GLY A N 1
ATOM 654 C CA . GLY A 1 87 ? -10.962 -5.314 3.898 1.00 97.31 87 GLY A CA 1
ATOM 655 C C . GLY A 1 87 ? -9.704 -4.724 4.541 1.00 97.31 87 GLY A C 1
ATOM 656 O O . GLY A 1 87 ? -8.874 -4.145 3.849 1.00 97.31 87 GLY A O 1
ATOM 657 N N . ALA A 1 88 ? -9.504 -4.967 5.842 1.00 97.62 88 ALA A N 1
ATOM 658 C CA . ALA A 1 88 ? -8.295 -4.532 6.540 1.00 97.62 88 ALA A CA 1
ATOM 659 C C . ALA A 1 88 ? -7.020 -5.181 5.978 1.00 97.62 88 ALA A C 1
ATOM 661 O O . ALA A 1 88 ? -6.038 -4.481 5.767 1.00 97.62 88 ALA A O 1
ATOM 662 N N . TYR A 1 89 ? -7.032 -6.489 5.702 1.00 97.25 89 TYR A N 1
ATOM 663 C CA . TYR A 1 89 ? -5.881 -7.179 5.111 1.00 97.25 89 TYR A CA 1
ATOM 664 C C . TYR A 1 89 ? -5.574 -6.711 3.685 1.00 97.25 89 TYR A C 1
ATOM 666 O O . TYR A 1 89 ? -4.404 -6.556 3.358 1.00 97.25 89 TYR A O 1
ATOM 674 N N . LEU A 1 90 ? -6.590 -6.440 2.859 1.00 97.81 90 LEU A N 1
ATOM 675 C CA . LEU A 1 90 ? -6.392 -5.897 1.510 1.00 97.81 90 LEU A CA 1
ATOM 676 C C . LEU A 1 90 ? -5.719 -4.520 1.556 1.00 97.81 90 LEU A C 1
ATOM 678 O O . LEU A 1 90 ? -4.733 -4.294 0.859 1.00 97.81 90 LEU A O 1
ATOM 682 N N . LEU A 1 91 ? -6.204 -3.623 2.421 1.00 98.00 91 LEU A N 1
ATOM 683 C CA . LEU A 1 91 ? -5.593 -2.305 2.617 1.00 98.00 91 LEU A CA 1
ATOM 684 C C . LEU A 1 91 ? -4.185 -2.405 3.214 1.00 98.00 91 LEU A C 1
ATOM 686 O O . LEU A 1 91 ? -3.299 -1.649 2.826 1.00 98.00 91 LEU A O 1
ATOM 690 N N . LEU A 1 92 ? -3.969 -3.343 4.141 1.00 97.19 92 LEU A N 1
ATOM 691 C CA . LEU A 1 92 ? -2.665 -3.570 4.759 1.00 97.19 92 LEU A CA 1
ATOM 692 C C . LEU A 1 92 ? -1.656 -4.058 3.720 1.00 97.19 92 LEU A C 1
ATOM 694 O O . LEU A 1 92 ? -0.549 -3.538 3.671 1.00 97.19 92 LEU A O 1
ATOM 698 N N . LEU A 1 93 ? -2.049 -5.015 2.876 1.00 96.31 93 LEU A N 1
ATOM 699 C CA . LEU A 1 93 ? -1.217 -5.534 1.795 1.00 96.31 93 LEU A CA 1
ATOM 700 C C . LEU A 1 93 ? -0.867 -4.431 0.794 1.00 96.31 93 LEU A C 1
ATOM 702 O O . LEU A 1 93 ? 0.309 -4.252 0.483 1.00 96.31 93 LEU A O 1
ATOM 706 N N . HIS A 1 94 ? -1.873 -3.666 0.348 1.00 96.12 94 HIS A N 1
ATOM 707 C CA . HIS A 1 94 ? -1.670 -2.502 -0.518 1.00 96.12 94 HIS A CA 1
ATOM 708 C C . HIS A 1 94 ? -0.604 -1.581 0.065 1.00 96.12 94 HIS A C 1
ATOM 710 O O . HIS A 1 94 ? 0.390 -1.263 -0.580 1.00 96.12 94 HIS A O 1
ATOM 716 N N . GLN A 1 95 ? -0.800 -1.180 1.318 1.00 96.31 95 GLN A N 1
ATOM 717 C CA . GLN A 1 95 ? 0.037 -0.187 1.959 1.00 96.31 95 GLN A CA 1
ATOM 718 C C . GLN A 1 95 ? 1.440 -0.729 2.255 1.00 96.31 95 GLN A C 1
ATOM 720 O O . GLN A 1 95 ? 2.411 -0.008 2.055 1.00 96.31 95 GLN A O 1
ATOM 725 N N . ALA A 1 96 ? 1.575 -1.991 2.665 1.00 95.50 96 ALA A N 1
ATOM 726 C CA . ALA A 1 96 ? 2.865 -2.612 2.954 1.00 95.50 96 ALA A CA 1
ATOM 727 C C . ALA A 1 96 ? 3.764 -2.697 1.712 1.00 95.50 96 ALA A C 1
ATOM 729 O O . ALA A 1 96 ? 4.967 -2.484 1.821 1.00 95.50 96 ALA A O 1
ATOM 730 N N . VAL A 1 97 ? 3.182 -2.962 0.538 1.00 92.50 97 VAL A N 1
ATOM 731 C CA . VAL A 1 97 ? 3.926 -3.024 -0.729 1.00 92.50 97 VAL A CA 1
ATOM 732 C C . VAL A 1 97 ? 4.139 -1.629 -1.317 1.00 92.50 97 VAL A C 1
ATOM 734 O O . VAL A 1 97 ? 5.245 -1.289 -1.725 1.00 92.50 97 VAL A O 1
ATOM 737 N N . ALA A 1 98 ? 3.099 -0.794 -1.346 1.00 93.62 98 ALA A N 1
ATOM 738 C CA . ALA A 1 98 ? 3.156 0.503 -2.013 1.00 93.62 98 ALA A CA 1
ATOM 739 C C . ALA A 1 98 ? 4.011 1.528 -1.256 1.00 93.62 98 ALA A C 1
ATOM 741 O O . ALA A 1 98 ? 4.677 2.337 -1.888 1.00 93.62 98 ALA A O 1
ATOM 742 N N . THR A 1 99 ? 4.013 1.504 0.080 1.00 94.56 99 THR A N 1
ATOM 743 C CA . THR A 1 99 ? 4.709 2.502 0.914 1.00 94.56 99 THR A CA 1
ATOM 744 C C . THR A 1 99 ? 6.217 2.584 0.640 1.00 94.56 99 THR A C 1
ATOM 746 O O . THR A 1 99 ? 6.672 3.689 0.348 1.00 94.56 99 THR A O 1
ATOM 749 N N . PRO A 1 100 ? 7.005 1.489 0.696 1.00 91.69 100 PRO A N 1
ATOM 750 C CA . PRO A 1 100 ? 8.442 1.570 0.430 1.00 91.69 100 PRO A CA 1
ATOM 751 C C . PRO A 1 100 ? 8.749 1.961 -1.021 1.00 91.69 100 PRO A C 1
ATOM 753 O O . PRO A 1 100 ? 9.701 2.690 -1.259 1.00 91.69 100 PRO A O 1
ATOM 756 N N . ILE A 1 101 ? 7.919 1.537 -1.981 1.00 92.62 101 ILE A N 1
ATOM 757 C CA . ILE A 1 101 ? 8.130 1.837 -3.404 1.00 92.62 101 ILE A CA 1
ATOM 758 C C . ILE A 1 101 ? 7.795 3.303 -3.713 1.00 92.62 101 ILE A C 1
ATOM 760 O O . ILE A 1 101 ? 8.550 3.986 -4.395 1.00 92.62 101 ILE A O 1
ATOM 764 N N . LEU A 1 102 ? 6.653 3.806 -3.239 1.00 92.94 102 LEU A N 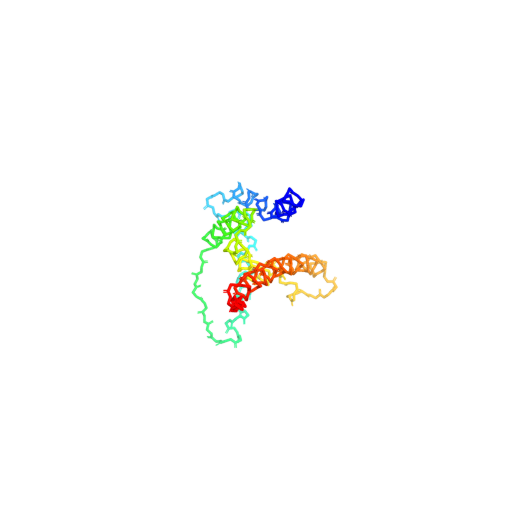1
ATOM 765 C CA . LEU A 1 102 ? 6.186 5.164 -3.539 1.00 92.94 102 LEU A CA 1
ATOM 766 C C . LEU A 1 102 ? 6.935 6.234 -2.746 1.00 92.94 102 LEU A C 1
ATOM 768 O O . LEU A 1 102 ? 7.147 7.340 -3.253 1.00 92.94 102 LEU A O 1
ATOM 772 N N . TYR A 1 103 ? 7.293 5.924 -1.501 1.00 93.75 103 TYR A N 1
ATOM 773 C CA . TYR A 1 103 ? 7.940 6.849 -0.577 1.00 93.75 103 TYR A CA 1
ATOM 774 C C . TYR A 1 103 ? 9.361 6.386 -0.283 1.00 93.75 103 TYR A C 1
ATOM 776 O O . TYR A 1 103 ? 9.745 6.149 0.859 1.00 93.75 103 TYR A O 1
ATOM 784 N N . ASP A 1 104 ? 10.139 6.291 -1.350 1.00 91.69 104 ASP A N 1
ATOM 785 C CA . ASP A 1 104 ? 11.540 5.888 -1.400 1.00 91.69 104 ASP A CA 1
ATOM 786 C C . ASP A 1 104 ? 12.491 7.000 -0.920 1.00 91.69 104 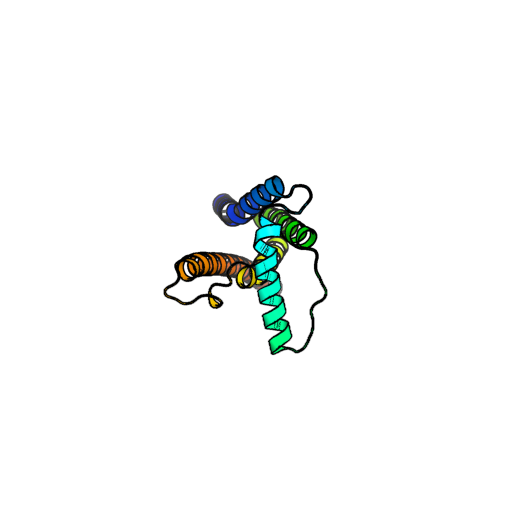ASP A C 1
ATOM 788 O O . ASP A 1 104 ? 13.497 7.312 -1.552 1.00 91.69 104 ASP A O 1
ATOM 792 N N . PHE A 1 105 ? 12.167 7.623 0.218 1.00 92.38 105 PHE A N 1
ATOM 793 C CA . PHE A 1 105 ? 12.943 8.727 0.800 1.00 92.38 105 PHE A CA 1
ATOM 794 C C . PHE A 1 105 ? 14.419 8.359 1.024 1.00 92.38 105 PHE A C 1
ATOM 796 O O . PHE A 1 105 ? 15.280 9.226 0.970 1.00 92.38 105 PHE A O 1
ATOM 803 N N . TYR A 1 106 ? 14.707 7.072 1.226 1.00 89.12 106 TYR A N 1
ATOM 804 C CA . TYR A 1 106 ? 16.045 6.512 1.420 1.00 89.12 106 TYR A CA 1
ATOM 805 C C . TYR A 1 106 ? 16.952 6.593 0.179 1.00 89.12 106 TYR A C 1
ATOM 807 O O . TYR A 1 106 ? 18.142 6.323 0.292 1.00 89.12 106 TYR A O 1
ATOM 815 N N . ASN A 1 107 ? 16.415 6.966 -0.987 1.00 89.56 107 ASN A N 1
ATOM 816 C CA . ASN A 1 107 ? 17.190 7.218 -2.206 1.00 89.56 107 ASN A CA 1
ATOM 817 C C . ASN A 1 107 ? 17.696 8.671 -2.319 1.00 89.56 107 ASN A C 1
ATOM 819 O O . ASN A 1 107 ? 18.303 9.021 -3.330 1.00 89.56 107 ASN A O 1
ATOM 823 N N . TYR A 1 108 ? 17.414 9.528 -1.334 1.00 91.69 108 TYR A N 1
ATOM 824 C CA . TYR A 1 108 ? 17.747 10.952 -1.358 1.00 91.69 108 TYR A CA 1
ATOM 825 C C . TYR A 1 108 ? 18.585 11.341 -0.140 1.00 91.69 108 TYR A C 1
ATOM 827 O O . TYR A 1 108 ? 18.365 10.829 0.958 1.00 91.69 108 TYR A O 1
ATOM 835 N N . ASP A 1 109 ? 19.499 12.294 -0.322 1.00 92.50 109 ASP A N 1
ATOM 836 C CA . ASP A 1 109 ? 20.250 12.871 0.791 1.00 92.50 109 ASP A CA 1
ATOM 837 C C . ASP A 1 109 ? 19.340 13.723 1.691 1.00 92.50 109 ASP A C 1
ATOM 839 O O . ASP A 1 109 ? 18.363 14.328 1.238 1.00 92.50 109 ASP A O 1
ATOM 843 N N . VAL A 1 110 ? 19.659 13.773 2.985 1.00 92.88 110 VAL A N 1
ATOM 844 C CA . VAL A 1 110 ? 18.815 14.395 4.024 1.00 92.88 110 VAL A CA 1
ATOM 845 C C . VAL A 1 110 ? 18.638 15.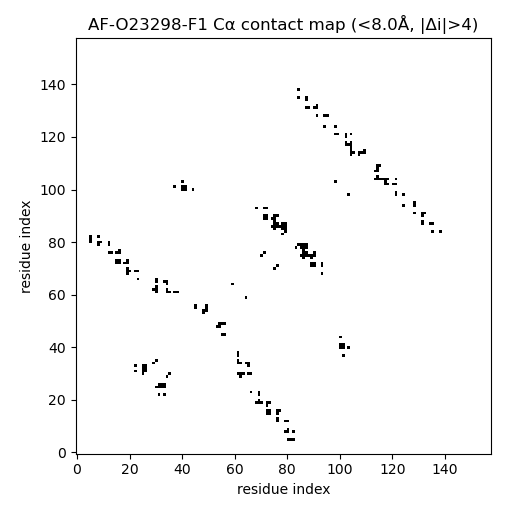908 3.821 1.00 92.88 110 VAL A C 1
ATOM 847 O O . VAL A 1 110 ? 17.633 16.477 4.247 1.00 92.88 110 VAL A O 1
ATOM 850 N N . ASP A 1 111 ? 19.583 16.567 3.152 1.00 93.38 111 ASP A N 1
ATOM 851 C CA . ASP A 1 111 ? 19.541 17.990 2.800 1.00 93.38 111 ASP A CA 1
ATOM 852 C C . ASP A 1 111 ? 18.617 18.293 1.604 1.00 93.38 111 ASP A C 1
ATOM 854 O O . ASP A 1 111 ? 18.222 19.444 1.389 1.00 93.38 111 ASP A O 1
ATOM 858 N N . ARG A 1 112 ? 18.213 17.269 0.840 1.00 91.75 112 ARG A N 1
ATOM 859 C CA . ARG A 1 112 ? 17.289 17.418 -0.288 1.00 91.75 112 ARG A CA 1
ATOM 860 C C . ARG A 1 112 ? 15.862 17.594 0.219 1.00 91.75 112 ARG A C 1
ATOM 862 O O . ARG A 1 112 ? 15.382 16.876 1.096 1.00 91.75 112 ARG A O 1
ATOM 869 N N . LYS A 1 113 ? 15.120 18.520 -0.392 1.00 93.00 113 LYS A N 1
ATOM 870 C CA . LYS A 1 113 ? 13.712 18.781 -0.029 1.00 93.00 113 LYS A CA 1
ATOM 871 C C . LYS A 1 113 ? 12.836 17.540 -0.226 1.00 93.00 113 LYS A C 1
ATOM 873 O O . LYS A 1 113 ? 11.876 17.327 0.513 1.00 93.00 113 LYS A O 1
ATOM 878 N N . GLU A 1 114 ? 13.180 16.727 -1.216 1.00 92.25 114 GLU A N 1
ATOM 879 C CA . GLU A 1 114 ? 12.522 15.477 -1.571 1.00 92.25 114 GLU A CA 1
ATOM 880 C C . GLU A 1 114 ? 12.552 14.468 -0.416 1.00 92.25 114 GLU A C 1
ATOM 882 O O . GLU A 1 114 ? 11.529 13.831 -0.154 1.00 92.25 114 GLU A O 1
ATOM 8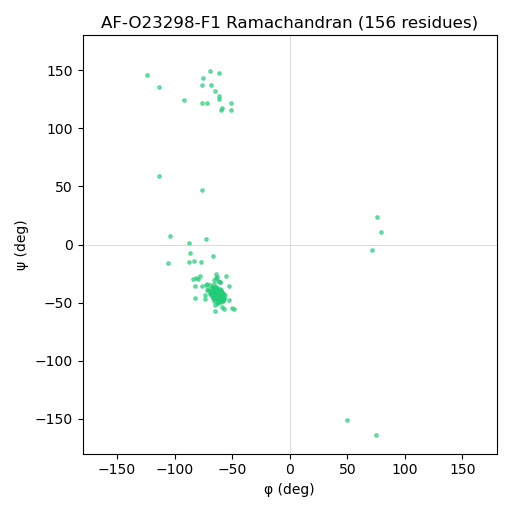87 N N . PHE A 1 115 ? 13.667 14.386 0.324 1.00 94.75 115 PHE A N 1
ATOM 888 C CA . PHE A 1 115 ? 13.799 13.503 1.484 1.00 94.75 115 PHE A CA 1
ATOM 889 C C . PHE A 1 115 ? 12.714 13.805 2.519 1.00 94.75 115 PHE A C 1
ATOM 891 O O . PHE A 1 115 ? 11.918 12.931 2.861 1.00 94.75 115 PHE A O 1
ATOM 898 N N . GLY A 1 116 ? 12.616 15.064 2.962 1.00 93.44 116 GLY A N 1
ATOM 899 C CA . GLY A 1 116 ? 11.643 15.470 3.978 1.00 93.44 116 GLY A CA 1
ATOM 900 C C . GLY A 1 116 ? 10.191 15.235 3.544 1.00 93.44 116 GLY A C 1
ATOM 901 O O . GLY A 1 116 ? 9.370 14.756 4.330 1.00 93.44 116 GLY A O 1
ATOM 902 N N . GLN A 1 117 ? 9.872 15.509 2.275 1.00 95.38 117 GLN A N 1
ATOM 903 C CA . GLN A 1 117 ? 8.527 15.298 1.732 1.00 95.38 117 GLN A CA 1
ATOM 904 C C . GLN A 1 117 ? 8.147 13.815 1.665 1.00 95.38 117 GLN A C 1
ATOM 906 O O . GLN A 1 117 ? 7.039 13.441 2.062 1.00 95.38 117 GLN A O 1
ATOM 911 N N . LEU A 1 118 ? 9.042 12.964 1.161 1.00 95.31 118 LEU A N 1
ATOM 912 C CA . LEU A 1 118 ? 8.790 11.529 1.049 1.00 95.31 118 LEU A CA 1
ATOM 913 C C . LEU A 1 118 ? 8.769 10.866 2.428 1.00 95.31 118 LEU A C 1
ATOM 915 O O . LEU A 1 118 ? 7.877 10.065 2.693 1.00 95.31 118 LEU A O 1
ATOM 919 N N . PHE A 1 119 ? 9.666 11.256 3.334 1.00 96.50 119 PHE A N 1
ATOM 920 C CA . PHE A 1 119 ? 9.698 10.753 4.705 1.00 96.50 119 PHE A CA 1
ATOM 921 C C . PHE A 1 119 ? 8.406 11.080 5.470 1.00 96.50 119 PHE A C 1
ATOM 923 O O . PHE A 1 119 ? 7.835 10.223 6.150 1.00 96.50 119 PHE A O 1
ATOM 930 N N . SER A 1 120 ? 7.875 12.295 5.311 1.00 96.50 120 SER A N 1
ATOM 931 C CA . SER A 1 120 ? 6.585 12.669 5.900 1.00 96.50 120 SER A CA 1
ATOM 932 C C . SER A 1 120 ? 5.436 11.791 5.378 1.00 96.50 120 SER A C 1
ATOM 934 O O . SER A 1 120 ? 4.653 11.253 6.162 1.00 96.50 120 SER A O 1
ATOM 936 N N . LYS A 1 121 ? 5.369 11.541 4.064 1.00 95.94 121 LYS A N 1
ATOM 937 C CA . LYS A 1 121 ? 4.351 10.644 3.483 1.00 95.94 121 LYS A CA 1
ATOM 938 C C . LYS A 1 121 ? 4.530 9.186 3.914 1.00 95.94 121 LYS A C 1
ATOM 940 O O . LYS A 1 121 ? 3.541 8.486 4.151 1.00 95.94 121 LYS A O 1
ATOM 945 N N . PHE A 1 122 ? 5.774 8.736 4.051 1.00 96.69 122 PHE A N 1
ATOM 946 C CA . PHE A 1 122 ? 6.114 7.407 4.547 1.00 96.69 122 PHE A CA 1
ATOM 947 C C . PHE A 1 122 ? 5.623 7.214 5.986 1.00 96.69 122 PHE A C 1
ATOM 949 O O . PHE A 1 122 ? 4.899 6.264 6.273 1.00 96.69 122 PHE A O 1
ATOM 956 N N . THR A 1 123 ? 5.936 8.149 6.885 1.00 96.94 123 THR A N 1
ATOM 957 C CA . THR A 1 123 ? 5.508 8.093 8.295 1.00 96.94 123 THR A CA 1
ATOM 958 C C . THR A 1 123 ? 3.991 8.197 8.458 1.00 96.94 123 THR A C 1
ATOM 960 O O . THR A 1 123 ? 3.408 7.443 9.238 1.00 96.94 123 THR A O 1
ATOM 963 N N . GLN A 1 124 ? 3.313 9.033 7.664 1.00 96.31 124 GLN A N 1
ATOM 964 C CA . GLN A 1 124 ? 1.847 9.044 7.610 1.00 96.31 124 GLN A CA 1
ATOM 965 C C . GLN A 1 124 ? 1.290 7.682 7.162 1.00 96.31 124 GLN A C 1
ATOM 967 O O . GLN A 1 124 ? 0.304 7.186 7.710 1.00 96.31 124 GLN A O 1
ATOM 972 N N . SER A 1 125 ? 1.942 7.040 6.195 1.00 96.06 125 SER A N 1
ATOM 973 C CA . SER A 1 125 ? 1.545 5.718 5.704 1.00 96.06 125 SER A CA 1
ATOM 974 C C . SER A 1 125 ? 1.790 4.612 6.731 1.00 96.06 125 SER A C 1
ATOM 976 O O . SER A 1 125 ? 0.955 3.714 6.855 1.00 96.06 125 SER A O 1
ATOM 978 N N . LEU A 1 126 ? 2.857 4.716 7.531 1.00 96.62 126 LEU A N 1
ATOM 979 C CA . LEU A 1 126 ? 3.091 3.864 8.698 1.00 96.62 126 LEU A CA 1
ATOM 980 C C . LEU A 1 126 ? 2.005 4.037 9.765 1.00 96.62 126 LEU A C 1
ATOM 982 O O . LEU A 1 126 ? 1.556 3.045 10.336 1.00 96.62 126 LEU A O 1
ATOM 986 N N . ALA A 1 127 ? 1.529 5.261 10.006 1.00 97.56 127 ALA A N 1
ATOM 987 C CA . ALA A 1 127 ? 0.416 5.489 10.927 1.00 97.56 127 ALA A CA 1
ATOM 988 C C . ALA A 1 127 ? -0.870 4.788 10.445 1.00 97.56 127 ALA A C 1
ATOM 990 O O . ALA A 1 127 ? -1.576 4.169 11.244 1.00 97.56 127 ALA A O 1
ATOM 991 N N . LEU A 1 128 ? -1.143 4.803 9.133 1.00 97.06 128 LEU A N 1
ATOM 992 C CA . LEU A 1 128 ? -2.259 4.056 8.539 1.00 97.06 128 LEU A CA 1
ATOM 993 C C . LEU A 1 128 ? -2.079 2.534 8.678 1.00 97.06 128 LEU A C 1
ATOM 995 O O . LEU A 1 128 ? -3.031 1.844 9.044 1.00 97.06 128 LEU A O 1
ATOM 999 N N . LEU A 1 129 ? -0.867 2.010 8.453 1.00 96.69 129 LEU A N 1
ATOM 1000 C CA . LEU A 1 129 ? -0.542 0.600 8.712 1.00 96.69 129 LEU A CA 1
ATOM 1001 C C . LEU A 1 129 ? -0.797 0.230 10.178 1.00 96.69 129 LEU A C 1
ATOM 1003 O O . LEU A 1 129 ? -1.465 -0.766 10.453 1.00 96.69 129 LEU A O 1
ATOM 1007 N N . GLY A 1 130 ? -0.333 1.059 11.115 1.00 97.12 130 GLY A N 1
ATOM 1008 C CA . GLY A 1 130 ? -0.586 0.893 12.544 1.00 97.12 130 GLY A CA 1
ATOM 1009 C C . GLY A 1 130 ? -2.081 0.866 12.868 1.00 97.12 130 GLY A C 1
ATOM 1010 O O . GLY A 1 130 ? -2.545 -0.037 13.562 1.00 97.12 130 GLY A O 1
ATOM 1011 N N . GLY A 1 131 ? -2.864 1.790 12.302 1.00 96.81 131 GLY A N 1
ATOM 1012 C CA . GLY A 1 131 ? -4.323 1.820 12.451 1.00 96.81 131 GLY A CA 1
ATOM 1013 C C . GLY A 1 131 ? -5.012 0.542 11.952 1.00 96.81 131 GLY A C 1
ATOM 1014 O O . GLY A 1 131 ? -5.884 -0.007 12.633 1.00 96.81 131 GLY A O 1
ATOM 1015 N N . LEU A 1 132 ? -4.582 0.013 10.803 1.00 97.25 132 LEU A N 1
ATOM 1016 C CA . LEU A 1 132 ? -5.075 -1.260 10.265 1.00 97.25 132 LEU A CA 1
ATOM 1017 C C . LEU A 1 132 ? -4.714 -2.444 11.175 1.00 97.25 132 LEU A C 1
ATOM 1019 O O . LEU A 1 132 ? -5.568 -3.290 11.454 1.00 97.25 132 LEU A O 1
ATOM 1023 N N . LEU A 1 133 ? -3.479 -2.490 11.681 1.00 96.62 133 LEU A N 1
ATOM 1024 C CA . LEU A 1 133 ? -3.022 -3.528 12.607 1.00 96.62 133 LEU A CA 1
ATOM 1025 C C . LEU A 1 133 ? -3.789 -3.489 13.934 1.00 96.62 133 LEU A C 1
ATOM 1027 O O . LEU A 1 133 ? -4.234 -4.540 14.403 1.00 96.62 133 LEU A O 1
ATOM 1031 N N . PHE A 1 134 ? -4.036 -2.302 14.498 1.00 95.69 134 PHE A N 1
ATOM 1032 C CA . PHE A 1 134 ? -4.890 -2.143 15.679 1.00 95.69 134 PHE A CA 1
ATOM 1033 C C . PHE A 1 134 ? -6.291 -2.702 15.434 1.00 95.69 134 PHE A C 1
ATOM 1035 O O . PHE A 1 134 ? -6.802 -3.480 16.245 1.00 95.69 134 PHE A O 1
ATOM 1042 N N . PHE A 1 135 ? -6.902 -2.375 14.292 1.00 95.38 135 PHE A N 1
ATOM 1043 C CA . PHE A 1 135 ? -8.223 -2.888 13.939 1.00 95.38 135 PHE A CA 1
ATOM 1044 C C . PHE A 1 135 ? -8.252 -4.424 13.856 1.00 95.38 135 PHE A C 1
ATOM 1046 O O . PHE A 1 135 ? -9.152 -5.066 14.414 1.00 95.38 135 PHE A O 1
ATOM 1053 N N . ILE A 1 136 ? -7.260 -5.026 13.191 1.00 94.88 136 ILE A N 1
ATOM 1054 C CA . ILE A 1 136 ? -7.124 -6.484 13.064 1.00 94.88 136 ILE A CA 1
ATOM 1055 C C . ILE A 1 136 ? -6.945 -7.126 14.448 1.00 94.88 136 ILE A C 1
ATOM 1057 O O . ILE A 1 136 ? -7.685 -8.055 14.793 1.00 94.88 136 ILE A O 1
ATOM 1061 N N . GLY A 1 137 ? -6.036 -6.593 15.269 1.00 92.56 137 GLY A N 1
ATOM 1062 C CA . GLY A 1 137 ? -5.768 -7.072 16.627 1.00 92.56 137 GLY A CA 1
ATOM 1063 C C . GLY A 1 137 ? -7.011 -7.037 17.521 1.00 92.56 137 GLY A C 1
ATOM 1064 O O . GLY A 1 137 ? -7.387 -8.053 18.111 1.00 92.56 137 GLY A O 1
ATOM 1065 N N . MET A 1 138 ? -7.733 -5.911 17.537 1.00 90.44 138 MET A N 1
ATOM 1066 C CA . MET A 1 138 ? -8.983 -5.748 18.293 1.00 90.44 138 MET A CA 1
ATOM 1067 C C . MET A 1 138 ? -10.108 -6.682 17.826 1.00 90.44 138 MET A C 1
ATOM 1069 O O . MET A 1 138 ? -11.036 -6.999 18.577 1.00 90.44 138 MET A O 1
ATOM 1073 N N . LYS A 1 139 ? -10.109 -7.093 16.557 1.00 85.19 139 LYS A N 1
ATOM 1074 C CA . LYS A 1 139 ? -11.126 -8.010 16.035 1.00 85.19 139 LYS A CA 1
ATOM 1075 C C . LYS A 1 139 ? -10.791 -9.466 16.354 1.00 85.19 139 LYS A C 1
ATOM 1077 O O . LYS A 1 139 ? -11.704 -10.235 16.670 1.00 85.19 139 LYS A O 1
ATOM 1082 N N . ASN A 1 140 ? -9.511 -9.825 16.348 1.00 83.94 140 ASN A N 1
ATOM 1083 C CA . ASN A 1 140 ? -9.046 -11.152 16.745 1.00 83.94 140 ASN A CA 1
ATOM 1084 C C . ASN A 1 140 ? -9.231 -11.399 18.249 1.00 83.94 140 ASN A C 1
ATOM 1086 O O . ASN A 1 140 ? -9.746 -12.455 18.620 1.00 83.94 140 ASN A O 1
ATOM 1090 N N . SER A 1 141 ? -8.952 -10.411 19.107 1.00 81.12 141 SER A N 1
ATOM 1091 C CA . SER A 1 141 ? -9.185 -10.527 20.557 1.00 81.12 141 SER A CA 1
ATOM 1092 C C . SER A 1 141 ? -10.664 -10.755 20.897 1.00 81.12 141 SER A C 1
ATOM 1094 O O . SER A 1 141 ? -10.995 -11.625 21.704 1.00 81.12 141 SER A O 1
ATOM 1096 N N . ARG A 1 142 ? -11.586 -10.064 20.209 1.00 76.00 142 ARG A N 1
ATOM 1097 C CA . ARG A 1 142 ? -13.038 -10.272 20.366 1.00 76.00 142 ARG A CA 1
ATOM 1098 C C . ARG A 1 142 ? -13.490 -11.672 19.946 1.00 76.00 142 ARG A C 1
ATOM 1100 O O . ARG A 1 142 ? -14.356 -12.251 20.604 1.00 76.00 142 ARG A O 1
ATOM 1107 N N . LYS A 1 143 ? -12.930 -12.227 18.864 1.00 72.62 143 LYS A N 1
ATOM 1108 C CA . LYS A 1 143 ? -13.218 -13.609 18.439 1.00 72.62 143 LYS A CA 1
ATOM 1109 C C . LYS A 1 143 ? -12.712 -14.619 19.469 1.00 72.62 143 LYS A C 1
ATOM 1111 O O . LYS A 1 143 ? -13.475 -15.499 19.864 1.00 72.62 143 LYS A O 1
ATOM 1116 N N . HIS A 1 144 ? -11.477 -14.448 19.935 1.00 59.91 144 HIS A N 1
ATOM 1117 C CA . HIS A 1 144 ? -10.863 -15.333 20.921 1.00 59.91 144 HIS A CA 1
ATOM 1118 C C . HIS A 1 144 ? -11.618 -15.311 22.260 1.00 59.91 144 HIS A C 1
ATOM 1120 O O . HIS A 1 144 ? -12.002 -16.362 22.769 1.00 59.91 144 HIS A O 1
ATOM 1126 N N . GLY A 1 145 ? -11.971 -14.124 22.769 1.00 66.50 145 GLY A N 1
ATOM 1127 C CA . GLY A 1 145 ? -12.776 -13.985 23.987 1.00 66.50 145 GLY A CA 1
ATOM 1128 C C . GLY A 1 145 ? -14.167 -14.626 23.876 1.00 66.50 145 GLY A C 1
ATOM 1129 O O . GLY A 1 145 ? -14.631 -15.279 24.810 1.00 66.50 145 GLY A O 1
ATOM 1130 N N . ARG A 1 146 ? -14.831 -14.519 22.713 1.00 63.94 146 ARG A N 1
ATOM 1131 C CA . ARG A 1 146 ? -16.111 -15.212 22.461 1.00 63.94 146 ARG A CA 1
ATOM 1132 C C . ARG A 1 146 ? -15.954 -16.735 22.408 1.00 63.94 146 ARG A C 1
ATOM 1134 O O . ARG A 1 146 ? -16.844 -17.437 22.880 1.00 63.94 146 ARG A O 1
ATOM 1141 N N . GLN A 1 147 ? -14.857 -17.251 21.850 1.00 66.75 147 GLN A N 1
ATOM 1142 C CA . GLN A 1 147 ? -14.581 -18.692 21.823 1.00 66.75 147 GLN A CA 1
ATOM 1143 C C . GLN A 1 147 ? -14.274 -19.248 23.219 1.00 66.75 147 GLN A C 1
ATOM 1145 O O . GLN A 1 147 ? -14.822 -20.289 23.573 1.00 66.75 147 GLN A O 1
ATOM 1150 N N . LEU A 1 148 ? -13.483 -18.539 24.032 1.00 63.34 148 LEU A N 1
ATOM 1151 C CA . LEU A 1 148 ? -13.212 -18.918 25.425 1.00 63.34 148 LEU A CA 1
ATOM 1152 C C . LEU A 1 148 ? -14.504 -18.997 26.251 1.00 63.34 148 LEU A C 1
ATOM 1154 O O . LEU A 1 148 ? -14.735 -19.990 26.933 1.00 63.34 148 LEU A O 1
ATOM 1158 N N . ARG A 1 149 ? -15.409 -18.017 26.104 1.00 59.62 149 ARG A N 1
ATOM 1159 C CA . ARG A 1 149 ? -16.722 -18.041 26.780 1.00 59.62 149 ARG A CA 1
ATOM 1160 C C . ARG A 1 149 ? -17.623 -19.197 26.338 1.00 59.62 149 ARG A C 1
ATOM 1162 O O . ARG A 1 149 ? -18.439 -19.643 27.133 1.00 59.62 149 ARG A O 1
ATOM 1169 N N . LYS A 1 150 ? -17.492 -19.686 25.098 1.00 60.81 150 LYS A N 1
ATOM 1170 C CA . LYS A 1 150 ? -18.232 -20.869 24.618 1.00 60.81 150 LYS A CA 1
ATOM 1171 C C . LYS A 1 150 ? -17.637 -22.192 25.109 1.00 60.81 150 LYS A C 1
ATOM 1173 O O . LYS A 1 150 ? -18.372 -23.168 25.187 1.00 60.81 150 LYS A O 1
ATOM 1178 N N . LYS A 1 151 ? -16.332 -22.234 25.400 1.00 59.03 151 LYS A N 1
ATOM 1179 C CA . LYS A 1 151 ? -15.637 -23.430 25.904 1.00 59.03 151 LYS A CA 1
ATOM 1180 C C . LYS A 1 151 ? -15.674 -23.572 27.425 1.00 59.03 151 LYS A C 1
ATOM 1182 O O . LYS A 1 151 ? -15.373 -24.657 27.909 1.00 59.03 151 LYS A O 1
ATOM 1187 N N . ALA A 1 152 ? -16.027 -22.521 28.169 1.00 59.59 152 ALA A N 1
ATOM 1188 C CA . ALA A 1 152 ? -16.204 -22.622 29.612 1.00 59.59 152 ALA A CA 1
ATOM 1189 C C . ALA A 1 152 ? -17.288 -23.680 29.916 1.00 59.59 152 ALA A C 1
ATOM 1191 O O . ALA A 1 152 ? -18.426 -23.514 29.461 1.00 59.59 152 ALA A O 1
ATOM 1192 N N . PRO A 1 153 ? -16.954 -24.781 30.615 1.00 59.41 153 PRO A N 1
ATOM 1193 C CA . PRO A 1 153 ? -17.926 -25.816 30.924 1.00 59.41 153 PRO A CA 1
ATOM 1194 C C . PRO A 1 153 ? -19.031 -25.188 31.770 1.00 59.41 153 PRO A C 1
ATOM 1196 O O . PRO A 1 153 ? -18.752 -24.553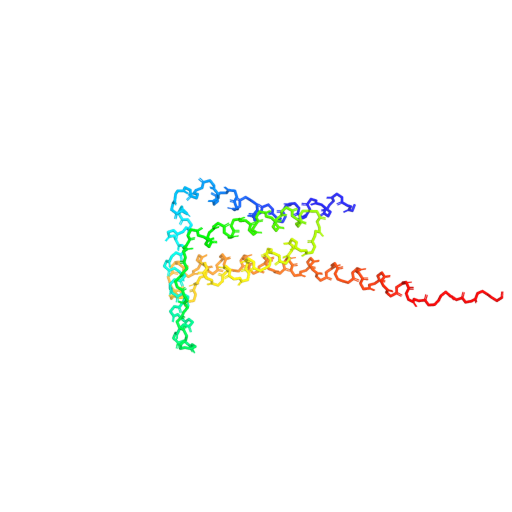 32.787 1.00 59.41 153 PRO A O 1
ATOM 1199 N N . LYS A 1 154 ? -20.287 -25.325 31.323 1.00 61.09 154 LYS A N 1
ATOM 1200 C CA . LYS A 1 154 ? -21.452 -24.971 32.140 1.00 61.09 154 LYS A CA 1
ATOM 1201 C C . LYS A 1 154 ? -21.275 -25.681 33.479 1.00 61.09 154 LYS A C 1
ATOM 1203 O O . LYS A 1 154 ? -21.225 -26.911 33.500 1.00 61.09 154 LYS A O 1
ATOM 1208 N N . ALA A 1 155 ? -21.124 -24.910 34.555 1.00 59.94 155 ALA A N 1
ATOM 1209 C CA . ALA A 1 155 ? -21.100 -25.454 35.901 1.00 59.94 155 ALA A CA 1
ATOM 1210 C C . ALA A 1 155 ? -22.338 -26.345 36.047 1.00 59.94 155 ALA A C 1
ATOM 1212 O O . ALA A 1 155 ? -23.455 -25.894 35.776 1.00 59.94 155 ALA A O 1
ATOM 1213 N N . LYS A 1 156 ? -22.127 -27.627 36.359 1.00 54.12 156 LYS A N 1
ATOM 1214 C CA . LYS A 1 156 ? -23.227 -28.535 36.672 1.00 54.12 156 LYS A CA 1
ATOM 1215 C C . LYS A 1 156 ? -23.933 -27.938 37.888 1.00 54.12 156 LYS A C 1
ATOM 1217 O O . LYS A 1 156 ? -23.300 -27.763 38.924 1.00 54.12 156 LYS A O 1
ATOM 1222 N N . ALA A 1 157 ? -25.191 -27.545 37.715 1.00 57.94 157 ALA A N 1
ATOM 1223 C CA . ALA A 1 157 ? -26.065 -27.277 38.844 1.00 57.94 157 ALA A CA 1
ATOM 1224 C C . ALA A 1 157 ? -26.274 -28.611 39.573 1.00 57.94 157 ALA A C 1
ATOM 1226 O O . ALA A 1 157 ? -26.474 -29.628 38.904 1.00 57.94 157 ALA A O 1
ATOM 1227 N N . ASN A 1 158 ? -26.108 -28.574 40.897 1.00 50.53 158 ASN A N 1
ATOM 1228 C CA . ASN A 1 158 ? -26.269 -29.705 41.812 1.00 50.53 158 ASN A CA 1
ATOM 1229 C C . ASN A 1 158 ? -27.613 -30.413 41.637 1.00 50.53 158 ASN A C 1
ATOM 1231 O O . ASN A 1 158 ? -28.613 -29.701 41.389 1.00 50.53 158 ASN A O 1
#

Organism: Arabidopsis thaliana (NCBI:txid3702)